Protein AF-A0A9D8H579-F1 (afdb_monomer_lite)

pLDDT: mean 78.03, std 13.54, range [45.84, 95.19]

Secondary structure (DSSP, 8-state):
--HHHHHHHHHHHHHH-TTSEEEEEEETTEEEEEEE--PPPP-------PPPPPP---SSPPPPP-----TTS--

Structure (mmCIF, N/CA/C/O backbone):
data_AF-A0A9D8H579-F1
#
_entry.id   AF-A0A9D8H579-F1
#
loop_
_atom_site.group_PDB
_atom_site.id
_atom_site.type_symbol
_atom_site.label_atom_id
_atom_site.label_alt_id
_atom_site.label_comp_id
_atom_site.label_asym_id
_atom_site.label_entity_id
_atom_site.label_seq_id
_atom_site.pdbx_PDB_ins_code
_atom_site.Cartn_x
_atom_site.Cartn_y
_atom_site.Cartn_z
_atom_site.occupancy
_atom_site.B_iso_or_equiv
_atom_site.auth_seq_id
_atom_site.auth_comp_id
_atom_site.auth_asym_id
_atom_site.auth_atom_id
_atom_site.pdbx_PDB_model_num
ATOM 1 N N . MET A 1 1 ? -8.332 6.983 16.800 1.00 86.75 1 MET A N 1
ATOM 2 C CA . MET A 1 1 ? -7.667 8.277 16.461 1.00 86.75 1 MET A CA 1
ATOM 3 C C . MET A 1 1 ? -8.611 9.079 15.579 1.00 86.75 1 MET A C 1
ATOM 5 O O . MET A 1 1 ? -9.357 8.461 14.827 1.00 86.75 1 MET A O 1
ATOM 9 N N . ASP A 1 2 ? -8.606 10.415 15.638 1.00 92.31 2 ASP A N 1
ATOM 10 C CA . ASP A 1 2 ? -9.373 11.210 14.666 1.00 92.31 2 ASP A CA 1
ATOM 11 C C . ASP A 1 2 ? -8.597 11.418 13.354 1.00 92.31 2 ASP A C 1
ATOM 13 O O . ASP A 1 2 ? -7.369 11.310 13.303 1.00 92.31 2 ASP A O 1
ATOM 17 N N . ARG A 1 3 ? -9.306 11.748 12.273 1.00 91.19 3 ARG A N 1
ATOM 18 C CA . ARG A 1 3 ? -8.699 11.931 10.949 1.00 91.19 3 ARG A CA 1
ATOM 19 C C . ARG A 1 3 ? -7.556 12.957 10.932 1.00 91.19 3 ARG A C 1
ATOM 21 O O . ARG A 1 3 ? -6.526 12.696 10.320 1.00 91.19 3 ARG A O 1
ATOM 28 N N . LYS A 1 4 ? -7.693 14.099 11.621 1.00 93.88 4 LYS A N 1
ATOM 29 C CA . LYS A 1 4 ? -6.653 15.150 11.649 1.00 93.88 4 LYS A CA 1
ATOM 30 C C . LYS A 1 4 ? -5.431 14.724 12.450 1.00 93.88 4 LYS A C 1
ATOM 32 O O . LYS A 1 4 ? -4.328 15.230 12.239 1.00 93.88 4 LYS A O 1
ATOM 37 N N . GLN A 1 5 ? -5.621 13.871 13.449 1.00 92.38 5 GLN A N 1
ATOM 38 C CA . GLN A 1 5 ? -4.508 13.223 14.130 1.00 92.38 5 GLN A CA 1
ATOM 39 C C . GLN A 1 5 ? -3.795 12.259 13.171 1.00 92.38 5 GLN A C 1
ATOM 41 O O . GLN A 1 5 ? -2.573 12.341 13.060 1.00 92.38 5 GLN A O 1
ATOM 46 N N . ALA A 1 6 ? -4.532 11.423 12.434 1.00 92.56 6 ALA A N 1
ATOM 47 C CA . ALA A 1 6 ? -3.948 10.467 11.488 1.00 92.56 6 ALA A CA 1
ATOM 48 C C . ALA A 1 6 ? -3.153 11.154 10.369 1.00 92.56 6 ALA A C 1
ATOM 50 O O . ALA A 1 6 ? -2.058 10.713 10.044 1.00 92.56 6 ALA A O 1
ATOM 51 N N . GLU A 1 7 ? -3.642 12.277 9.836 1.00 93.81 7 GLU A N 1
ATOM 52 C CA . GLU A 1 7 ? -2.933 13.079 8.824 1.00 93.81 7 GLU A CA 1
ATOM 53 C C . GLU A 1 7 ? -1.604 13.648 9.351 1.00 93.81 7 GLU A C 1
ATOM 55 O O . GLU A 1 7 ? -0.587 13.637 8.656 1.00 93.81 7 GLU A O 1
ATOM 60 N N . ARG A 1 8 ? -1.580 14.129 10.601 1.00 95.19 8 ARG A N 1
ATOM 61 C CA . ARG A 1 8 ? -0.343 14.617 11.233 1.00 95.19 8 ARG A CA 1
ATOM 62 C C . ARG A 1 8 ? 0.673 13.498 11.408 1.00 95.19 8 ARG A C 1
ATOM 64 O O . ARG A 1 8 ? 1.854 13.702 11.141 1.00 95.19 8 ARG A O 1
ATOM 71 N N . GLU A 1 9 ? 0.203 12.331 11.824 1.00 92.38 9 GLU A N 1
ATOM 72 C CA . GLU A 1 9 ? 1.058 11.172 12.044 1.00 92.38 9 GLU A CA 1
ATOM 73 C C . GLU A 1 9 ? 1.577 10.582 10.730 1.00 92.38 9 GLU A C 1
ATOM 75 O O . GLU A 1 9 ? 2.761 10.283 10.619 1.00 92.38 9 GLU A O 1
ATOM 80 N N . GLN A 1 10 ? 0.740 10.515 9.693 1.00 93.75 10 GLN A N 1
ATOM 81 C CA . GLN A 1 10 ? 1.161 10.149 8.342 1.00 93.75 10 GLN A CA 1
ATOM 82 C C . GLN A 1 10 ? 2.248 11.096 7.819 1.00 93.75 10 GLN A C 1
ATOM 84 O O . GLN A 1 10 ? 3.252 10.627 7.285 1.00 93.75 10 GLN A O 1
ATOM 89 N N . ASN A 1 11 ? 2.078 12.413 7.979 1.00 93.56 11 ASN A N 1
ATOM 90 C CA . ASN A 1 11 ? 3.076 13.395 7.545 1.00 93.56 11 ASN A CA 1
ATOM 91 C C . ASN A 1 11 ? 4.398 13.241 8.304 1.00 93.56 11 ASN A C 1
ATOM 93 O O . ASN A 1 11 ? 5.463 13.288 7.691 1.00 93.56 11 ASN A O 1
ATOM 97 N N . ARG A 1 12 ? 4.334 13.013 9.621 1.00 93.94 12 ARG A N 1
ATOM 98 C CA . ARG A 1 12 ? 5.510 12.735 10.452 1.00 93.94 12 ARG A CA 1
ATOM 99 C C . ARG A 1 12 ? 6.240 11.479 9.974 1.00 93.94 12 ARG A C 1
ATOM 101 O O . ARG A 1 12 ? 7.430 11.542 9.689 1.00 93.94 12 ARG A O 1
ATOM 108 N N . LEU A 1 13 ? 5.517 10.373 9.804 1.00 92.12 13 LEU A N 1
ATOM 109 C CA . LEU A 1 13 ? 6.074 9.095 9.355 1.00 92.12 13 LEU A CA 1
ATOM 110 C C . LEU A 1 13 ? 6.614 9.156 7.923 1.00 92.12 13 LEU A C 1
ATOM 112 O O . LEU A 1 13 ? 7.635 8.545 7.635 1.00 92.12 13 LEU A O 1
ATOM 116 N N . SER A 1 14 ? 5.988 9.934 7.040 1.00 89.50 14 SER A N 1
ATOM 117 C CA . SER A 1 14 ? 6.484 10.146 5.673 1.00 89.50 14 SER A CA 1
ATOM 118 C C . SER A 1 14 ? 7.768 10.977 5.645 1.00 89.50 14 SER A C 1
ATOM 120 O O . SER A 1 14 ? 8.625 10.748 4.797 1.00 89.50 14 SER A O 1
ATOM 122 N N . ALA A 1 15 ? 7.920 11.929 6.571 1.00 90.81 15 ALA A N 1
ATOM 123 C CA . ALA A 1 15 ? 9.147 12.708 6.712 1.00 90.81 15 ALA A CA 1
ATOM 124 C C . ALA A 1 15 ? 10.282 11.901 7.368 1.00 90.81 15 ALA A C 1
ATOM 126 O O . ALA A 1 15 ? 11.434 12.028 6.960 1.00 90.81 15 ALA A O 1
ATOM 127 N N . GLU A 1 16 ? 9.965 11.071 8.366 1.00 92.31 16 GLU A N 1
ATOM 128 C CA . GLU A 1 16 ? 10.931 10.210 9.068 1.00 92.31 16 GLU A CA 1
ATOM 129 C C . GLU A 1 16 ? 11.363 9.000 8.220 1.00 92.31 16 GLU A C 1
ATOM 131 O O . GLU A 1 16 ? 12.520 8.581 8.279 1.00 92.31 16 GLU A O 1
ATOM 136 N N . HIS A 1 17 ? 10.452 8.460 7.407 1.00 87.69 17 HIS A N 1
ATOM 137 C CA . HIS A 1 17 ? 10.647 7.258 6.593 1.00 87.69 17 HIS A CA 1
ATOM 138 C C . HIS A 1 17 ? 10.199 7.492 5.142 1.00 87.69 17 HIS A C 1
ATOM 140 O O . HIS A 1 17 ? 9.162 6.964 4.723 1.00 87.69 1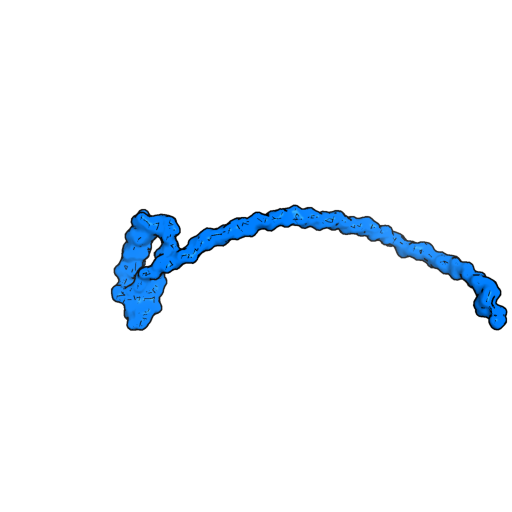7 HIS A O 1
ATOM 146 N N . PRO A 1 18 ? 10.967 8.270 4.354 1.00 82.62 18 PRO A N 1
ATOM 147 C CA . PRO A 1 18 ? 10.635 8.564 2.958 1.00 82.62 18 PRO A CA 1
ATOM 148 C C . PRO A 1 18 ? 10.750 7.340 2.032 1.00 82.62 18 PRO A C 1
ATOM 150 O O . PRO A 1 18 ? 10.289 7.375 0.896 1.00 82.62 18 PRO A O 1
ATOM 153 N N . ASP A 1 19 ? 11.372 6.255 2.500 1.00 82.88 19 ASP A N 1
ATOM 154 C CA . ASP A 1 19 ? 11.484 4.964 1.816 1.00 82.88 19 ASP A CA 1
ATOM 155 C C . ASP A 1 19 ? 10.193 4.129 1.881 1.00 82.88 19 ASP A C 1
ATOM 157 O O . ASP A 1 19 ? 10.057 3.125 1.180 1.00 82.88 19 ASP A O 1
ATOM 161 N N . ALA A 1 20 ? 9.241 4.526 2.725 1.00 84.12 20 ALA A N 1
ATOM 162 C CA . ALA A 1 20 ? 7.979 3.841 2.927 1.00 84.12 20 ALA A CA 1
ATOM 163 C C . ALA A 1 20 ? 6.801 4.713 2.484 1.00 84.12 20 ALA A C 1
ATOM 165 O O . ALA A 1 20 ? 6.779 5.925 2.675 1.00 84.12 20 ALA A O 1
ATOM 166 N N . THR A 1 21 ? 5.772 4.079 1.922 1.00 87.00 21 THR A N 1
ATOM 167 C CA . THR A 1 21 ? 4.500 4.760 1.664 1.00 87.00 21 THR A CA 1
ATOM 168 C C . THR A 1 21 ? 3.604 4.611 2.886 1.00 87.00 21 THR A C 1
ATOM 170 O O . THR A 1 21 ? 3.315 3.490 3.305 1.00 87.00 21 THR A O 1
ATOM 173 N N . TRP A 1 22 ? 3.143 5.725 3.447 1.00 91.12 22 TRP A N 1
ATOM 174 C CA . TRP A 1 22 ? 2.215 5.747 4.577 1.00 91.12 22 TRP A CA 1
ATOM 175 C C . TRP A 1 22 ? 0.861 6.276 4.120 1.00 91.12 22 TRP A C 1
ATOM 177 O O . TRP A 1 22 ? 0.789 7.325 3.478 1.00 91.12 22 TRP A O 1
ATOM 187 N N . ILE A 1 23 ? -0.215 5.571 4.457 1.00 92.88 23 ILE A N 1
ATOM 188 C CA . ILE A 1 23 ? -1.593 5.989 4.169 1.00 92.88 23 ILE A CA 1
ATOM 189 C C . ILE A 1 23 ? -2.406 6.038 5.456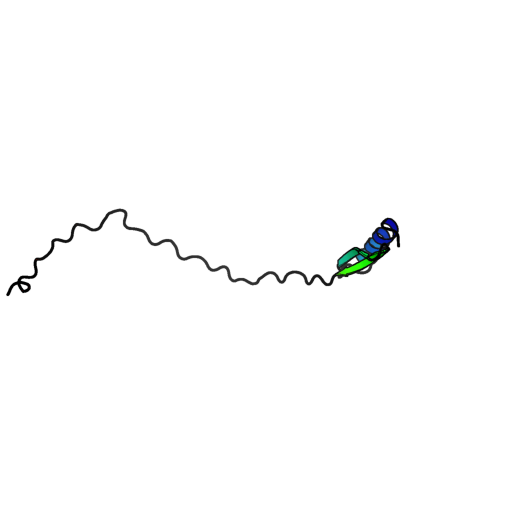 1.00 92.88 23 ILE A C 1
ATOM 191 O O . ILE A 1 23 ? -2.099 5.331 6.412 1.00 92.88 23 ILE A O 1
ATOM 195 N N . ILE A 1 24 ? -3.464 6.843 5.466 1.00 95.06 24 ILE A N 1
ATOM 196 C CA . ILE A 1 24 ? -4.473 6.814 6.526 1.00 95.06 24 ILE A CA 1
ATOM 197 C C . ILE A 1 24 ? -5.686 6.018 6.051 1.00 95.06 24 ILE A C 1
ATOM 199 O O . ILE A 1 24 ? -6.112 6.161 4.905 1.00 95.06 24 ILE A O 1
ATOM 203 N N . ALA A 1 25 ? -6.245 5.193 6.926 1.00 93.44 25 ALA A N 1
ATOM 204 C CA . ALA A 1 25 ? -7.471 4.454 6.665 1.00 93.44 25 ALA A CA 1
ATOM 205 C C . ALA A 1 25 ? -8.346 4.437 7.917 1.00 93.44 25 ALA A C 1
ATOM 207 O O . ALA A 1 25 ? -7.836 4.428 9.037 1.00 93.44 25 ALA A O 1
ATOM 208 N N . GLU A 1 26 ? -9.658 4.433 7.717 1.00 94.81 26 GLU A N 1
ATOM 209 C CA . GLU A 1 26 ? -10.625 4.209 8.785 1.00 94.81 26 GLU A CA 1
ATOM 210 C C . GLU A 1 26 ? -10.946 2.714 8.855 1.00 94.81 26 GLU A C 1
ATOM 212 O O . GLU A 1 26 ? -11.321 2.109 7.849 1.00 94.81 26 GLU A O 1
ATOM 217 N N . ALA A 1 27 ? -10.777 2.119 10.032 1.00 90.00 27 ALA A N 1
ATOM 218 C CA . ALA A 1 27 ? -11.113 0.730 10.310 1.00 90.00 27 ALA A CA 1
ATOM 219 C C . ALA A 1 27 ? -11.802 0.651 11.674 1.00 90.00 27 ALA A C 1
ATOM 221 O O . ALA A 1 27 ? -11.311 1.211 12.652 1.00 90.00 27 ALA A O 1
ATOM 222 N N . ASP A 1 28 ? -12.963 -0.007 11.712 1.00 86.88 28 ASP A N 1
ATOM 223 C CA . ASP A 1 28 ? -13.803 -0.166 12.907 1.00 86.88 28 ASP A CA 1
ATOM 224 C C . ASP A 1 28 ? -14.166 1.157 13.616 1.00 86.88 28 ASP A C 1
ATOM 226 O O . ASP A 1 28 ? -14.344 1.206 14.830 1.00 86.88 28 ASP A O 1
ATOM 230 N N . GLY A 1 29 ? -14.307 2.243 12.844 1.00 90.38 29 GLY A N 1
ATOM 231 C CA . GLY A 1 29 ? -14.641 3.581 13.353 1.00 90.38 29 GLY A CA 1
ATOM 232 C C . GLY A 1 29 ? -13.445 4.3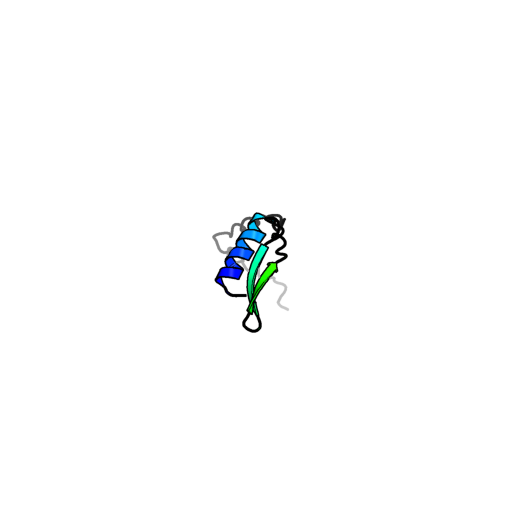73 13.892 1.00 90.38 29 GLY A C 1
ATOM 233 O O . GLY A 1 29 ? -13.616 5.491 14.378 1.00 90.38 29 GLY A O 1
ATOM 234 N N . ASP A 1 30 ? -12.234 3.826 13.777 1.00 92.12 30 ASP A N 1
ATOM 235 C CA . ASP A 1 30 ? -10.990 4.474 14.169 1.00 92.12 30 ASP A CA 1
ATOM 236 C C . ASP A 1 30 ? -10.089 4.737 12.962 1.00 92.12 30 ASP A C 1
ATOM 238 O O . ASP A 1 30 ? -9.867 3.872 12.113 1.00 92.12 30 ASP A O 1
ATOM 242 N N . TRP A 1 31 ? -9.497 5.932 12.909 1.00 94.81 31 TRP A N 1
ATOM 243 C CA . TRP A 1 31 ? -8.450 6.224 11.934 1.00 94.81 31 TRP A CA 1
ATOM 244 C C . TRP A 1 31 ? -7.122 5.605 12.363 1.00 94.81 31 TRP A C 1
ATOM 246 O O . TRP A 1 31 ? -6.747 5.643 13.535 1.00 94.81 31 TRP A O 1
ATOM 256 N N . GLN A 1 32 ? -6.398 5.044 11.403 1.00 93.88 32 GLN A N 1
ATOM 257 C CA . GLN A 1 32 ? -5.117 4.381 11.613 1.00 93.88 32 GLN A CA 1
ATOM 258 C C . GLN A 1 32 ? -4.156 4.748 10.479 1.00 93.88 32 GLN A C 1
ATOM 260 O O . GLN A 1 32 ? -4.583 4.978 9.345 1.00 93.88 32 GLN A O 1
ATOM 265 N N . VAL A 1 33 ? -2.856 4.804 10.782 1.00 93.25 33 VAL A N 1
ATOM 266 C CA . VAL A 1 33 ? -1.804 4.991 9.773 1.00 93.25 33 VAL A CA 1
ATOM 267 C C . VAL A 1 33 ? -1.214 3.631 9.423 1.00 93.25 33 VAL A C 1
ATOM 269 O O . VAL A 1 33 ? -0.754 2.901 10.297 1.00 93.25 33 VAL A O 1
ATOM 272 N N . LEU A 1 34 ? -1.224 3.290 8.139 1.00 91.00 34 LEU A N 1
ATOM 273 C CA . LEU A 1 34 ? -0.781 2.003 7.619 1.00 91.00 34 LEU A CA 1
ATOM 274 C C . LEU A 1 34 ? 0.445 2.196 6.727 1.00 91.00 34 LEU A C 1
ATOM 276 O O . LEU A 1 34 ? 0.472 3.084 5.870 1.00 91.00 34 LEU A O 1
ATOM 280 N N . ARG A 1 35 ? 1.449 1.330 6.899 1.00 90.06 35 ARG A N 1
ATOM 281 C CA . ARG A 1 35 ? 2.593 1.233 5.987 1.00 90.06 35 ARG A CA 1
ATOM 282 C C . ARG A 1 35 ? 2.210 0.370 4.793 1.00 90.06 35 ARG A C 1
ATOM 284 O O . ARG A 1 35 ? 1.887 -0.804 4.960 1.00 90.06 35 ARG A O 1
ATOM 291 N N . VAL A 1 36 ? 2.311 0.917 3.590 1.00 86.50 36 VAL A N 1
ATOM 292 C CA . VAL A 1 36 ? 2.113 0.177 2.343 1.00 86.50 36 VAL A CA 1
ATOM 293 C C . VAL A 1 36 ? 3.474 -0.122 1.732 1.00 86.50 36 VAL A C 1
ATOM 295 O O . VAL A 1 36 ? 4.234 0.779 1.376 1.00 86.50 36 VAL A O 1
ATOM 298 N N . GLY A 1 37 ? 3.782 -1.409 1.598 1.00 75.12 37 GLY A N 1
ATOM 299 C CA . GLY A 1 37 ? 4.932 -1.886 0.836 1.00 75.12 37 GLY A CA 1
ATOM 300 C C . GLY A 1 37 ? 4.654 -1.809 -0.661 1.00 75.12 37 GLY A C 1
ATOM 301 O O . GLY A 1 37 ? 4.497 -2.844 -1.302 1.00 75.12 37 GLY A O 1
ATOM 302 N N . ILE A 1 38 ? 4.549 -0.602 -1.222 1.00 66.94 38 ILE A N 1
ATOM 303 C CA . ILE A 1 38 ? 4.522 -0.441 -2.678 1.00 66.94 38 ILE A CA 1
ATOM 304 C C . ILE A 1 38 ? 5.957 -0.636 -3.155 1.00 66.94 38 ILE A C 1
ATOM 306 O O . ILE A 1 38 ? 6.777 0.276 -3.086 1.00 66.94 38 ILE A O 1
ATOM 310 N N . THR A 1 39 ? 6.286 -1.843 -3.614 1.00 62.16 39 THR A N 1
ATOM 311 C CA . THR A 1 39 ? 7.501 -2.026 -4.408 1.00 62.16 39 THR A CA 1
ATOM 312 C C . THR A 1 39 ? 7.389 -1.104 -5.619 1.00 62.16 39 THR A C 1
ATOM 314 O O . THR A 1 39 ? 6.365 -1.190 -6.310 1.00 62.16 39 THR A O 1
ATOM 317 N N . PRO A 1 40 ? 8.375 -0.224 -5.893 1.00 59.19 40 PRO A N 1
ATOM 318 C CA . PRO A 1 40 ? 8.350 0.567 -7.114 1.00 59.19 40 PRO A CA 1
ATOM 319 C C . PRO A 1 40 ? 8.168 -0.410 -8.271 1.00 59.19 40 PRO A C 1
ATOM 321 O O . PRO A 1 40 ? 8.852 -1.437 -8.316 1.00 59.19 40 PRO A O 1
ATOM 324 N N . ALA A 1 41 ? 7.189 -0.143 -9.139 1.00 59.09 41 ALA A N 1
ATOM 325 C CA . ALA A 1 41 ? 6.955 -0.974 -10.307 1.00 59.09 41 ALA A CA 1
ATOM 326 C C . ALA A 1 41 ? 8.307 -1.155 -10.999 1.00 59.09 41 ALA A C 1
ATOM 328 O O . ALA A 1 41 ? 8.938 -0.163 -11.374 1.00 59.09 41 ALA A O 1
ATOM 329 N N . GLN A 1 42 ? 8.792 -2.399 -11.087 1.00 60.94 42 GLN A N 1
ATOM 330 C CA . GLN A 1 42 ? 9.971 -2.666 -11.895 1.00 60.94 42 GLN A CA 1
ATOM 331 C C . GLN A 1 42 ? 9.628 -2.133 -13.275 1.00 60.94 42 GLN A C 1
ATOM 333 O O . GLN A 1 42 ? 8.635 -2.566 -13.863 1.00 60.94 42 GLN A O 1
ATOM 338 N N . VAL A 1 43 ? 10.386 -1.138 -13.740 1.00 63.81 43 VAL A N 1
ATOM 339 C CA . VAL A 1 43 ? 10.277 -0.663 -15.115 1.00 63.81 43 VAL A CA 1
ATOM 340 C C . VAL A 1 43 ? 10.383 -1.926 -15.959 1.00 63.81 43 VAL A C 1
ATOM 342 O O . VAL A 1 43 ? 11.396 -2.620 -15.834 1.00 63.81 43 VAL A O 1
ATOM 345 N N . PRO A 1 44 ? 9.341 -2.318 -16.712 1.00 62.91 44 PRO A N 1
ATOM 346 C CA . PRO A 1 44 ? 9.433 -3.530 -17.493 1.00 62.91 44 PRO A CA 1
ATOM 347 C C . PRO A 1 44 ? 10.579 -3.314 -18.473 1.00 62.91 44 PRO A C 1
ATOM 349 O O . PRO A 1 44 ? 10.491 -2.469 -19.362 1.00 62.91 44 PRO A O 1
ATOM 352 N N . THR A 1 45 ? 11.670 -4.057 -18.291 1.00 63.12 45 THR A N 1
ATOM 353 C CA . THR A 1 45 ? 12.771 -4.144 -19.252 1.00 63.12 45 THR A CA 1
ATOM 354 C C . THR A 1 45 ? 12.270 -4.947 -20.452 1.00 63.12 45 THR A C 1
ATOM 356 O O . THR A 1 45 ? 12.690 -6.072 -20.701 1.00 63.12 45 THR A O 1
ATOM 359 N N . GLY A 1 46 ? 11.267 -4.416 -21.145 1.00 66.94 46 GLY A N 1
ATOM 360 C CA . GLY A 1 46 ? 10.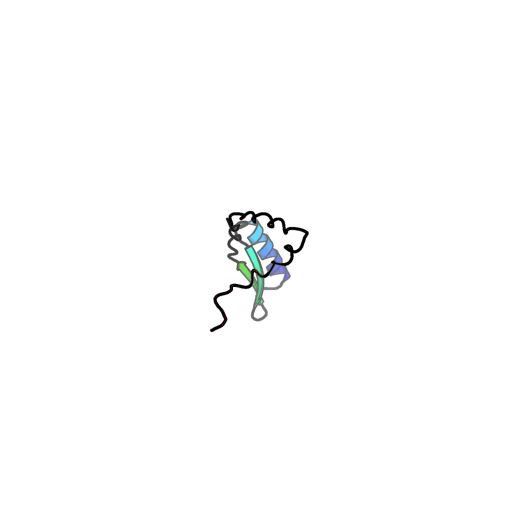787 -4.941 -22.408 1.00 66.94 46 GLY A CA 1
ATOM 361 C C . GLY A 1 46 ? 11.730 -4.474 -23.503 1.00 66.94 46 GLY A C 1
ATOM 362 O O . GLY A 1 46 ? 12.026 -3.287 -23.612 1.00 66.94 46 GLY A O 1
ATOM 363 N N . THR A 1 47 ? 12.224 -5.401 -24.314 1.00 69.56 47 THR A N 1
ATOM 364 C CA . THR A 1 47 ? 12.902 -5.041 -25.558 1.00 69.56 47 THR A CA 1
ATOM 365 C C . THR A 1 47 ? 11.848 -4.528 -26.533 1.00 69.56 47 THR A C 1
ATOM 367 O O . THR A 1 47 ? 10.898 -5.244 -26.847 1.00 69.56 47 THR A O 1
ATOM 370 N N . GLU A 1 48 ? 11.994 -3.290 -27.000 1.00 69.06 48 GLU A N 1
ATOM 371 C CA . GLU A 1 48 ? 11.149 -2.743 -28.057 1.00 69.06 48 GLU A CA 1
ATOM 372 C C . GLU A 1 48 ? 11.417 -3.534 -29.346 1.00 69.06 48 GLU A C 1
ATOM 374 O O . GLU A 1 48 ? 12.512 -3.496 -29.909 1.00 69.06 48 GLU A O 1
ATOM 379 N N . ILE A 1 49 ? 10.441 -4.332 -29.782 1.00 69.81 49 ILE A N 1
ATOM 380 C CA . ILE A 1 49 ? 10.553 -5.094 -31.025 1.00 69.81 49 ILE A CA 1
ATOM 381 C C . ILE A 1 49 ? 10.035 -4.197 -32.143 1.00 69.81 49 ILE A C 1
ATOM 383 O O . ILE A 1 49 ? 8.829 -3.979 -32.264 1.00 69.81 49 ILE A O 1
ATOM 387 N N . ALA A 1 50 ? 10.942 -3.687 -32.976 1.00 73.25 50 ALA A N 1
ATOM 388 C CA . ALA A 1 50 ? 10.561 -2.975 -34.187 1.00 73.25 50 ALA A CA 1
ATOM 389 C C . ALA A 1 50 ? 9.729 -3.902 -35.090 1.00 73.25 50 ALA A C 1
ATOM 391 O O . ALA A 1 50 ? 10.182 -4.978 -35.497 1.00 73.25 50 ALA A O 1
ATOM 392 N N . ALA A 1 51 ? 8.500 -3.491 -35.403 1.00 77.19 51 ALA A N 1
ATOM 393 C CA . ALA A 1 51 ? 7.673 -4.201 -36.367 1.00 77.19 51 ALA A CA 1
ATOM 394 C C . ALA A 1 51 ? 8.342 -4.159 -37.749 1.00 77.19 51 ALA A C 1
ATOM 396 O O . ALA A 1 51 ? 8.853 -3.122 -38.176 1.00 77.19 51 ALA A O 1
ATOM 397 N N . LYS A 1 52 ? 8.331 -5.290 -38.466 1.00 77.06 52 LYS A N 1
ATOM 398 C CA . LYS A 1 52 ? 8.797 -5.329 -39.858 1.00 77.06 52 LYS A CA 1
ATOM 399 C C . LYS A 1 52 ? 7.946 -4.366 -40.703 1.00 77.06 52 LYS A C 1
ATOM 401 O O . LYS A 1 52 ? 6.731 -4.309 -40.487 1.00 77.06 52 LYS A O 1
ATOM 406 N N . PRO A 1 53 ? 8.545 -3.632 -41.658 1.00 77.50 53 PRO A N 1
ATOM 407 C CA . PRO A 1 53 ? 7.790 -2.760 -42.547 1.00 77.50 53 PRO A CA 1
ATOM 408 C C . PRO A 1 53 ? 6.724 -3.566 -43.295 1.00 77.50 53 PRO A C 1
ATOM 410 O O . PRO A 1 53 ? 6.932 -4.734 -43.637 1.00 77.50 53 PRO A O 1
ATOM 413 N N . ARG A 1 54 ? 5.564 -2.941 -43.522 1.00 73.75 54 ARG A N 1
ATOM 414 C CA . ARG A 1 54 ? 4.475 -3.541 -44.297 1.00 73.75 54 ARG A CA 1
ATOM 415 C C . ARG A 1 54 ? 5.013 -3.902 -45.691 1.00 73.75 54 ARG A C 1
ATOM 417 O O . ARG A 1 54 ? 5.618 -3.032 -46.315 1.00 73.75 54 ARG A O 1
ATOM 424 N N . PRO A 1 55 ? 4.812 -5.139 -46.181 1.00 74.44 55 PRO A N 1
ATOM 425 C CA . PRO A 1 55 ? 5.212 -5.492 -47.536 1.00 74.44 55 PRO A CA 1
ATOM 426 C C . PRO A 1 55 ? 4.487 -4.594 -48.542 1.00 74.44 55 PRO A C 1
ATOM 428 O O . PRO A 1 55 ? 3.292 -4.321 -48.390 1.00 74.44 55 PRO A O 1
ATOM 431 N N . GLU A 1 56 ? 5.218 -4.133 -49.556 1.00 72.88 56 GLU A N 1
ATOM 432 C CA . GLU A 1 56 ? 4.648 -3.388 -50.675 1.00 72.88 56 GLU A CA 1
ATOM 433 C C . GLU A 1 56 ? 3.606 -4.282 -51.345 1.00 72.88 56 GLU A C 1
ATOM 435 O O . GLU A 1 56 ? 3.911 -5.358 -51.860 1.00 72.88 56 GLU A O 1
ATOM 440 N N . THR A 1 57 ? 2.341 -3.880 -51.256 1.00 71.38 57 THR A N 1
ATOM 441 C CA . THR A 1 57 ? 1.282 -4.581 -51.974 1.00 71.38 57 THR A CA 1
ATOM 442 C C . THR A 1 57 ? 1.368 -4.094 -53.416 1.00 71.38 57 THR A C 1
ATOM 444 O O . THR A 1 57 ? 1.340 -2.879 -53.614 1.00 71.38 57 THR A O 1
ATOM 447 N N . PRO A 1 58 ? 1.515 -4.973 -54.422 1.00 70.38 58 PRO A N 1
ATOM 448 C CA . PRO A 1 58 ? 1.465 -4.529 -55.806 1.00 70.38 58 PRO A CA 1
ATOM 449 C C . PRO A 1 58 ? 0.106 -3.865 -56.060 1.00 70.38 58 PRO A C 1
ATOM 451 O O . PRO A 1 58 ? -0.937 -4.465 -55.810 1.00 70.38 58 PRO A O 1
ATOM 454 N N . ASP A 1 59 ? 0.133 -2.620 -56.542 1.00 66.06 59 ASP A N 1
ATOM 455 C CA . ASP A 1 59 ? -1.048 -1.770 -56.788 1.00 66.06 59 ASP A CA 1
ATOM 456 C C . ASP A 1 59 ? -1.984 -2.358 -57.865 1.00 66.06 59 ASP A C 1
ATOM 458 O O . ASP A 1 59 ? -3.124 -1.946 -58.043 1.00 66.06 59 ASP A O 1
ATOM 462 N N . SER A 1 60 ? -1.509 -3.357 -58.610 1.00 63.34 60 SER A N 1
ATOM 463 C CA . SER A 1 60 ? -2.223 -3.922 -59.747 1.00 63.34 60 SER A CA 1
ATOM 464 C C . SER A 1 60 ? -2.584 -5.390 -59.524 1.00 63.34 60 SER A C 1
ATOM 466 O O . SER A 1 60 ? -1.719 -6.179 -59.127 1.00 63.34 60 SER A O 1
ATOM 468 N N . PRO A 1 61 ? -3.837 -5.789 -59.818 1.00 67.19 61 PRO A N 1
ATOM 469 C CA . PRO A 1 61 ? -4.214 -7.192 -59.811 1.00 67.19 61 PRO A CA 1
ATOM 470 C C . PRO A 1 61 ? -3.337 -7.967 -60.807 1.00 67.19 61 PRO A C 1
ATOM 472 O O . PRO A 1 61 ? -2.983 -7.429 -61.864 1.00 67.19 61 PRO A O 1
ATOM 475 N N . PRO A 1 62 ? -2.976 -9.225 -60.497 1.00 67.19 62 PRO A N 1
ATOM 476 C CA . PRO A 1 62 ? -2.229 -10.053 -61.430 1.00 67.19 62 PRO A CA 1
ATOM 477 C C . PRO A 1 62 ? -3.000 -10.169 -62.756 1.00 67.19 62 PRO A C 1
ATOM 479 O O . PRO A 1 62 ? -4.235 -10.226 -62.744 1.00 67.19 62 PRO A O 1
ATOM 482 N N . PRO A 1 63 ? -2.302 -10.201 -63.907 1.00 67.44 63 PRO A N 1
ATOM 483 C CA . PRO A 1 63 ? -2.957 -10.355 -65.197 1.00 67.44 63 PRO A CA 1
ATOM 484 C C . PRO A 1 63 ? -3.779 -11.653 -65.217 1.00 67.44 63 PRO A C 1
ATOM 486 O O . PRO A 1 63 ? -3.362 -12.644 -64.607 1.00 67.44 63 PRO A O 1
ATOM 489 N N . PRO A 1 64 ? -4.930 -11.680 -65.916 1.00 69.06 64 PRO A N 1
ATOM 490 C CA . PRO A 1 64 ? -5.750 -12.879 -66.005 1.00 69.06 64 PRO A CA 1
ATOM 491 C C . PRO A 1 64 ? -4.903 -14.025 -66.558 1.00 69.06 64 PRO A C 1
ATOM 493 O O . P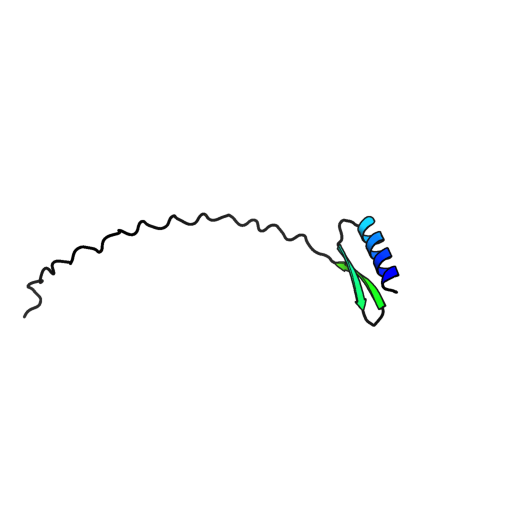RO A 1 64 ? -4.295 -13.916 -67.628 1.00 69.06 64 PRO A O 1
ATOM 496 N N . SER A 1 65 ? -4.839 -15.120 -65.801 1.00 67.50 65 SER A N 1
ATOM 497 C CA . SER A 1 65 ? -4.153 -16.330 -66.220 1.00 67.50 65 SER A CA 1
ATOM 498 C C . SER A 1 65 ? -4.786 -16.806 -67.524 1.00 67.50 65 SER A C 1
ATOM 500 O O . SER A 1 65 ? -5.968 -17.144 -67.581 1.00 67.50 65 SER A O 1
ATOM 502 N N . LYS A 1 66 ? -4.000 -16.832 -68.607 1.00 59.06 66 LYS A N 1
ATOM 503 C CA . LYS A 1 66 ? -4.373 -17.612 -69.785 1.00 59.06 66 LYS A CA 1
ATOM 504 C C . LYS A 1 66 ? -4.432 -19.055 -69.304 1.00 59.06 66 LYS A C 1
ATOM 506 O O . LYS A 1 66 ? -3.385 -19.658 -69.084 1.00 59.06 66 LYS A O 1
ATOM 511 N N . GLN A 1 67 ? -5.636 -19.572 -69.064 1.00 59.72 67 GLN A N 1
ATOM 512 C CA . GLN A 1 67 ? -5.849 -20.993 -68.830 1.00 59.72 67 GLN A CA 1
ATOM 513 C C . GLN A 1 67 ? -5.263 -21.726 -70.033 1.00 59.72 67 GLN A C 1
ATOM 515 O O . GLN A 1 67 ? -5.855 -21.777 -71.109 1.00 59.72 67 GLN A O 1
ATOM 520 N N . GLN A 1 68 ? -4.053 -22.248 -69.865 1.00 61.56 68 GLN A N 1
ATOM 521 C CA . GLN A 1 68 ? -3.510 -23.231 -70.771 1.00 61.56 68 GLN A CA 1
ATOM 522 C C . GLN A 1 68 ? -4.347 -24.482 -70.523 1.00 61.56 68 GLN A C 1
ATOM 524 O O . GLN A 1 68 ? -4.162 -25.182 -69.529 1.00 61.56 68 GLN A O 1
ATOM 529 N N . VAL A 1 69 ? -5.359 -24.679 -71.366 1.00 60.88 69 VAL A N 1
ATOM 530 C CA . VAL A 1 69 ? -6.215 -25.861 -71.330 1.00 60.88 69 VAL A CA 1
ATOM 531 C C . VAL A 1 69 ? -5.288 -27.063 -71.482 1.00 60.88 69 VAL A C 1
ATOM 533 O O . VAL A 1 69 ? -4.629 -27.216 -72.509 1.00 60.88 69 VAL A O 1
ATOM 536 N N . ASN A 1 70 ? -5.148 -27.853 -70.421 1.00 60.12 70 ASN A N 1
ATOM 537 C CA . ASN A 1 70 ? -4.285 -29.022 -70.426 1.00 60.12 70 ASN A CA 1
ATOM 538 C C . ASN A 1 70 ? -4.985 -30.117 -71.258 1.00 60.12 70 ASN A C 1
ATOM 540 O O . ASN A 1 70 ? -6.061 -30.563 -70.855 1.00 60.12 70 ASN A O 1
ATOM 544 N N . PRO A 1 71 ? -4.425 -30.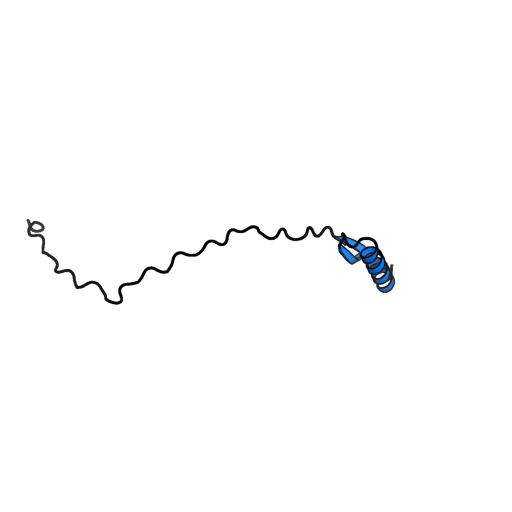547 -72.406 1.00 63.28 71 PRO A N 1
ATOM 545 C CA . PRO A 1 71 ? -5.120 -31.419 -73.358 1.00 63.28 71 PRO A CA 1
ATOM 546 C C . PRO A 1 71 ? -5.346 -32.853 -72.852 1.00 63.28 71 PRO A C 1
ATOM 548 O O . PRO A 1 71 ? -5.987 -33.639 -73.537 1.00 63.28 71 PRO A O 1
ATOM 551 N N . TYR A 1 72 ? -4.846 -33.203 -71.664 1.00 61.84 72 TYR A N 1
ATOM 552 C CA . TYR A 1 72 ? -4.980 -34.542 -71.083 1.00 61.84 72 TYR A CA 1
ATOM 553 C C . TYR A 1 72 ? -6.223 -34.745 -70.201 1.00 61.84 72 TYR A C 1
ATOM 555 O O . TYR A 1 72 ? -6.421 -35.842 -69.692 1.00 61.84 72 TYR A O 1
ATOM 563 N N . TRP A 1 73 ? -7.082 -33.736 -70.021 1.00 61.41 73 TRP A N 1
ATOM 564 C CA . TRP A 1 73 ? -8.315 -33.857 -69.220 1.00 61.41 73 TRP A CA 1
ATOM 565 C C . TRP A 1 73 ? -9.553 -34.170 -70.067 1.00 61.41 73 TRP A C 1
ATOM 567 O O . TRP A 1 73 ? -10.619 -33.591 -69.867 1.00 61.41 73 TRP A O 1
ATOM 577 N N . GLY A 1 74 ? -9.419 -35.082 -71.026 1.00 57.47 74 GLY A N 1
ATOM 578 C CA . GLY A 1 74 ? -10.554 -35.521 -71.825 1.00 57.47 74 GLY A CA 1
ATOM 579 C C . GLY A 1 74 ? -10.293 -36.800 -72.598 1.00 57.47 74 GLY A C 1
ATOM 580 O O . GLY A 1 74 ? -10.211 -36.717 -73.815 1.00 57.47 74 GLY A O 1
ATOM 581 N N . VAL A 1 75 ? -10.184 -37.933 -71.891 1.00 45.84 75 VAL A N 1
ATOM 582 C CA . VAL A 1 75 ? -10.790 -39.244 -72.221 1.00 45.84 75 VAL A CA 1
ATOM 583 C C . VAL A 1 75 ? -10.959 -40.023 -70.919 1.00 45.84 75 VAL A C 1
ATOM 585 O O . VAL A 1 75 ? -9.966 -40.102 -70.164 1.00 45.84 75 VAL A O 1
#

Sequence (75 aa):
MDRKQAEREQNRLSAEHPDATWIIAEADGDWQVLRVGITPAQVPTGTEIAAKPRPETPDSPPPPSKQQVNPYWGV

Foldseek 3Di:
DDPVVQVVVQVVCCVVCVVWHWDWDDDPNDIDIDTDPPDPPPPPPDDPDDDDPDPDDPPDDDDPDPPPPDVPPDD

Radius of gyration: 35.15 Å; chains: 1; bounding box: 28×54×90 Å